Protein AF-A0A379XSC1-F1 (afdb_monomer)

Foldseek 3Di:
DDDDDDQDDDDPPPCSLVVQLVVQVVCVVVVDDAAAEDPDDDPFDQDPVGTHDPGDPRHHD

Structure (mmCIF, N/CA/C/O backbone):
data_AF-A0A379XSC1-F1
#
_entry.id   AF-A0A379XSC1-F1
#
loop_
_atom_site.group_PDB
_atom_site.id
_atom_site.type_symbol
_atom_site.label_atom_id
_atom_site.label_alt_id
_atom_site.label_comp_id
_atom_site.label_asym_id
_atom_site.label_entity_id
_atom_site.label_seq_id
_atom_site.pdbx_PDB_ins_code
_atom_site.Cartn_x
_atom_site.Cartn_y
_atom_site.Cartn_z
_atom_site.occupancy
_atom_site.B_iso_or_equiv
_atom_site.auth_seq_id
_atom_site.auth_comp_id
_atom_site.auth_asym_id
_atom_site.auth_atom_id
_atom_site.pdbx_PDB_model_num
ATOM 1 N N . MET A 1 1 ? -13.973 11.085 11.217 1.00 77.38 1 MET A N 1
ATOM 2 C CA . MET A 1 1 ? -12.720 11.646 10.657 1.00 77.38 1 MET A CA 1
ATOM 3 C C . MET A 1 1 ? -11.902 10.510 10.063 1.00 77.38 1 MET A C 1
ATOM 5 O O . MET A 1 1 ? -11.598 9.569 10.785 1.00 77.38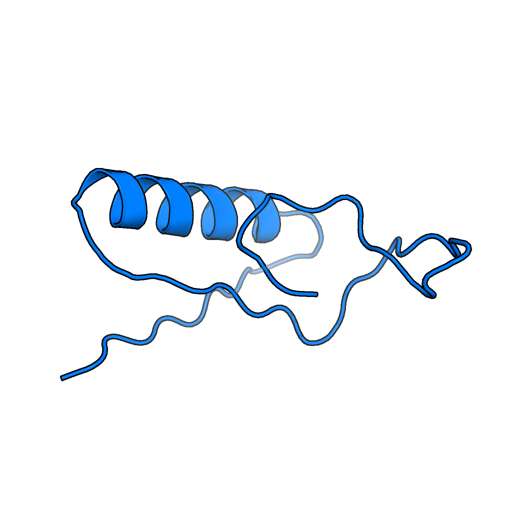 1 MET A O 1
ATOM 9 N N . THR A 1 2 ? -11.577 10.571 8.773 1.00 87.69 2 THR A N 1
ATOM 10 C CA . THR A 1 2 ? -10.818 9.518 8.074 1.00 87.69 2 THR A CA 1
ATOM 11 C C . THR A 1 2 ? -9.317 9.790 8.174 1.00 87.69 2 THR A C 1
ATOM 13 O O . THR A 1 2 ? -8.865 10.874 7.806 1.00 87.69 2 THR A O 1
ATOM 16 N N . LYS A 1 3 ? -8.538 8.816 8.661 1.00 90.88 3 LYS A N 1
ATOM 17 C CA . LYS A 1 3 ? -7.067 8.898 8.710 1.00 90.88 3 LYS A CA 1
ATOM 18 C C . LYS A 1 3 ? -6.485 8.544 7.337 1.00 90.88 3 LYS A C 1
ATOM 20 O O . LYS A 1 3 ? -6.962 7.609 6.700 1.00 90.88 3 LYS A O 1
ATOM 25 N N . ARG A 1 4 ? -5.472 9.286 6.879 1.00 93.56 4 ARG A N 1
ATOM 26 C CA . ARG A 1 4 ? -4.792 9.073 5.589 1.00 93.56 4 ARG A CA 1
ATOM 27 C C . ARG A 1 4 ? -3.285 9.058 5.804 1.00 93.56 4 ARG A C 1
ATOM 29 O O . ARG A 1 4 ? -2.766 9.926 6.499 1.00 93.56 4 ARG A O 1
ATOM 36 N N . TYR A 1 5 ? -2.614 8.088 5.196 1.00 93.88 5 TYR A N 1
ATOM 37 C CA . TYR A 1 5 ? -1.173 7.889 5.307 1.00 93.88 5 TYR A CA 1
ATOM 38 C C . TYR A 1 5 ? -0.572 7.754 3.911 1.00 93.88 5 TYR A C 1
ATOM 40 O O . TYR A 1 5 ? -1.162 7.106 3.048 1.00 93.88 5 TYR A O 1
ATOM 48 N N . PHE A 1 6 ? 0.600 8.352 3.700 1.00 94.56 6 PHE A N 1
ATOM 49 C CA . PHE A 1 6 ? 1.372 8.205 2.472 1.00 94.56 6 PHE A CA 1
ATOM 50 C C . PHE A 1 6 ? 2.662 7.446 2.778 1.00 94.56 6 PHE A C 1
ATOM 52 O O . PHE A 1 6 ? 3.469 7.896 3.591 1.00 94.56 6 PHE A O 1
ATOM 59 N N . VAL A 1 7 ? 2.837 6.282 2.151 1.00 92.81 7 VAL A N 1
ATOM 60 C CA . VAL A 1 7 ? 4.022 5.437 2.334 1.00 92.81 7 VAL A CA 1
ATOM 61 C C . VAL A 1 7 ? 5.004 5.725 1.204 1.00 92.81 7 VAL A C 1
ATOM 63 O O . VAL A 1 7 ? 4.772 5.354 0.055 1.00 92.81 7 VAL A O 1
ATOM 66 N N . THR A 1 8 ? 6.106 6.390 1.544 1.00 94.38 8 THR A N 1
ATOM 67 C CA . THR A 1 8 ? 7.234 6.643 0.639 1.00 94.38 8 THR A CA 1
ATOM 68 C C . THR A 1 8 ? 8.415 5.727 0.977 1.00 94.38 8 THR A C 1
ATOM 70 O O . THR A 1 8 ? 8.357 4.936 1.915 1.00 94.38 8 THR A O 1
ATOM 73 N N . GLY A 1 9 ? 9.488 5.792 0.198 1.00 91.88 9 GLY A N 1
ATOM 74 C CA . GLY A 1 9 ? 10.695 5.001 0.410 1.00 91.88 9 GLY A CA 1
ATOM 75 C C . GLY A 1 9 ? 11.849 5.571 -0.394 1.00 91.88 9 GLY A C 1
ATOM 76 O O . GLY A 1 9 ? 11.630 6.148 -1.456 1.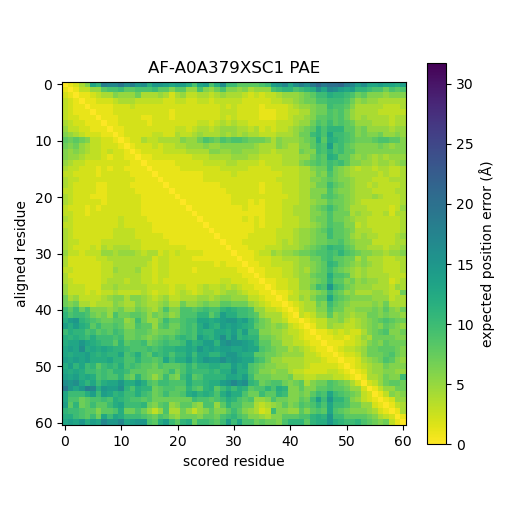00 91.88 9 GLY A O 1
ATOM 77 N N . THR A 1 10 ? 13.054 5.409 0.133 1.00 94.56 10 THR A N 1
ATOM 78 C CA . THR A 1 10 ? 14.283 6.023 -0.384 1.00 94.56 10 THR A CA 1
ATOM 79 C C . THR A 1 10 ? 14.754 5.431 -1.707 1.00 94.56 10 THR A C 1
ATOM 81 O O . THR A 1 10 ? 15.432 6.116 -2.459 1.00 94.56 10 THR A O 1
ATOM 84 N N . ASP A 1 11 ? 14.372 4.186 -1.994 1.00 90.94 11 ASP A N 1
ATOM 85 C CA . ASP A 1 11 ? 14.761 3.465 -3.205 1.00 90.94 11 ASP A CA 1
ATOM 86 C C . ASP A 1 11 ? 13.598 2.615 -3.744 1.00 90.94 11 ASP A C 1
ATOM 88 O O . ASP A 1 11 ? 12.572 2.405 -3.080 1.00 90.94 11 ASP A O 1
ATOM 92 N N . THR A 1 12 ? 13.742 2.123 -4.965 1.00 85.00 12 THR A N 1
ATOM 93 C CA . THR A 1 12 ? 12.977 1.009 -5.525 1.00 85.00 12 THR A CA 1
ATOM 94 C C . THR A 1 12 ? 13.192 -0.268 -4.705 1.00 85.00 12 THR A C 1
ATOM 96 O O . THR A 1 12 ? 14.174 -0.400 -3.989 1.00 85.00 12 THR A O 1
ATOM 99 N N . GLU A 1 13 ? 12.195 -1.159 -4.699 1.00 86.31 13 GLU A N 1
ATOM 100 C CA . GLU A 1 13 ? 12.258 -2.483 -4.039 1.00 86.31 13 GLU A CA 1
ATOM 101 C C . GLU A 1 13 ? 12.602 -2.525 -2.535 1.00 86.31 13 GLU A C 1
ATOM 103 O O . GLU A 1 13 ? 12.610 -3.594 -1.936 1.00 86.31 13 GLU 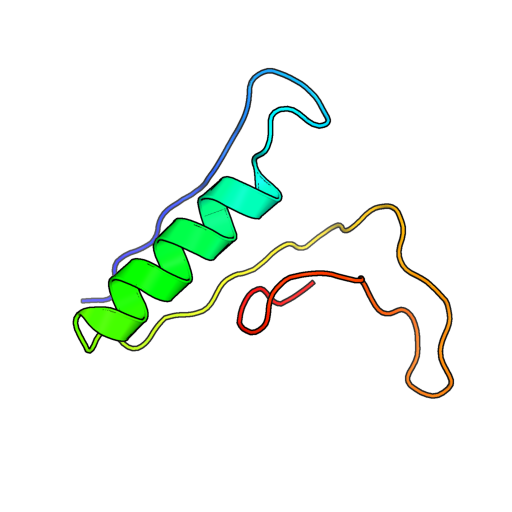A O 1
ATOM 108 N N . VAL A 1 14 ? 12.702 -1.374 -1.863 1.00 91.62 14 VAL A N 1
ATOM 109 C CA . VAL A 1 14 ? 12.953 -1.236 -0.413 1.00 91.62 14 VAL A CA 1
ATOM 110 C C . VAL A 1 14 ? 11.814 -1.766 0.486 1.00 91.62 14 VAL A C 1
ATOM 112 O O . VAL A 1 14 ? 11.751 -1.490 1.678 1.00 91.62 14 VAL A O 1
ATOM 115 N N . GLY A 1 15 ? 10.849 -2.497 -0.075 1.00 90.88 15 GLY A N 1
ATOM 116 C CA . GLY A 1 15 ? 9.766 -3.122 0.687 1.00 90.88 15 GLY A CA 1
ATOM 117 C C . GLY A 1 15 ? 8.533 -2.245 0.922 1.00 90.88 15 GLY A C 1
ATOM 118 O O . GLY A 1 15 ? 7.667 -2.628 1.704 1.00 90.88 15 GLY A O 1
ATOM 119 N N . LYS A 1 16 ? 8.380 -1.110 0.220 1.00 92.25 16 LYS A N 1
ATOM 120 C CA . LYS A 1 16 ? 7.195 -0.228 0.345 1.00 92.25 16 LYS A CA 1
ATOM 121 C C . LYS A 1 16 ? 5.865 -0.976 0.220 1.00 92.25 16 LYS A C 1
ATOM 123 O O . LYS A 1 16 ? 4.965 -0.756 1.020 1.00 92.25 16 LYS A O 1
ATOM 128 N N . THR A 1 17 ? 5.742 -1.861 -0.775 1.00 90.50 17 THR A N 1
ATOM 129 C CA . THR A 1 17 ? 4.521 -2.658 -0.972 1.00 90.50 17 THR A CA 1
ATOM 130 C C . THR A 1 17 ? 4.257 -3.526 0.259 1.00 90.50 17 THR A C 1
ATOM 132 O O . THR A 1 17 ? 3.167 -3.465 0.810 1.00 90.50 17 THR A O 1
ATOM 135 N N . VAL A 1 18 ? 5.261 -4.264 0.745 1.00 91.88 18 VAL A N 1
ATOM 136 C CA . VAL A 1 18 ? 5.136 -5.134 1.927 1.00 91.88 18 VAL A CA 1
ATOM 137 C C . VAL A 1 18 ? 4.737 -4.332 3.168 1.00 91.88 18 VAL A C 1
ATOM 139 O O . VAL A 1 18 ? 3.808 -4.722 3.873 1.00 91.88 18 VAL A O 1
ATOM 142 N N . ALA A 1 19 ? 5.374 -3.182 3.397 1.00 93.75 19 ALA A N 1
ATOM 143 C CA . ALA A 1 19 ? 5.058 -2.300 4.516 1.00 93.75 19 ALA A CA 1
ATOM 144 C C . ALA A 1 19 ? 3.612 -1.777 4.454 1.00 93.75 19 ALA A C 1
ATOM 146 O O . ALA A 1 19 ? 2.881 -1.877 5.439 1.00 93.75 19 ALA A O 1
ATOM 147 N N . SER A 1 20 ? 3.162 -1.286 3.294 1.00 93.88 20 SER A N 1
ATOM 148 C CA . SER A 1 20 ? 1.777 -0.835 3.095 1.00 93.88 20 SER A CA 1
ATOM 149 C C . SER A 1 20 ? 0.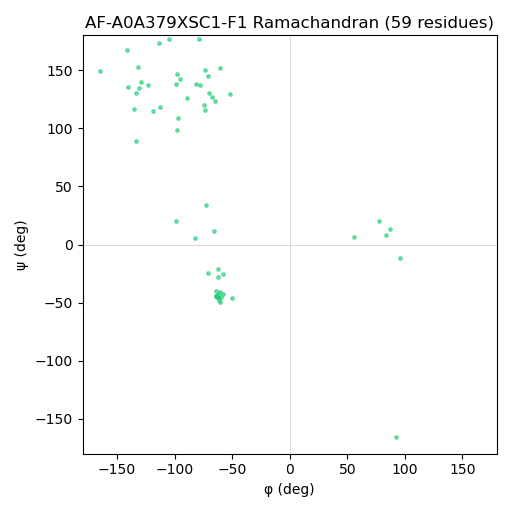767 -1.949 3.372 1.00 93.88 20 SER A C 1
ATOM 151 O O . SER A 1 20 ? -0.235 -1.727 4.049 1.00 93.88 20 SER A O 1
ATOM 153 N N . CYS A 1 21 ? 1.044 -3.164 2.904 1.00 92.69 21 CYS A N 1
ATOM 154 C CA . CYS A 1 21 ? 0.192 -4.326 3.138 1.00 92.69 21 CYS A CA 1
ATOM 155 C C . CYS A 1 21 ? 0.122 -4.693 4.624 1.00 92.69 21 CYS A C 1
ATOM 157 O O . CYS A 1 21 ? -0.967 -4.912 5.149 1.00 92.69 21 CYS A O 1
ATOM 159 N N . ALA A 1 22 ? 1.261 -4.702 5.321 1.00 94.19 22 ALA A N 1
ATOM 160 C CA . ALA A 1 22 ? 1.315 -4.972 6.754 1.00 94.19 22 ALA A CA 1
ATOM 161 C C . ALA A 1 22 ? 0.515 -3.936 7.561 1.00 94.19 22 ALA A C 1
ATOM 163 O O . ALA A 1 22 ? -0.223 -4.306 8.473 1.00 94.19 22 ALA A O 1
ATOM 164 N N . LEU A 1 23 ? 0.595 -2.653 7.189 1.00 94.19 23 LEU A N 1
ATOM 165 C CA . LEU A 1 23 ? -0.191 -1.586 7.814 1.00 94.19 23 LEU A CA 1
ATOM 166 C C . LEU A 1 23 ? -1.699 -1.793 7.623 1.00 94.19 23 LEU A C 1
ATOM 168 O O . LEU A 1 23 ? -2.453 -1.679 8.588 1.00 94.19 23 LEU A O 1
ATOM 172 N N . LEU A 1 24 ? -2.142 -2.136 6.409 1.00 93.75 24 LEU A N 1
ATOM 173 C CA . LEU A 1 24 ? -3.556 -2.409 6.118 1.00 93.75 24 LEU A CA 1
ATOM 174 C C . LEU A 1 24 ? -4.066 -3.635 6.880 1.00 93.75 24 LEU A C 1
ATOM 176 O O . LEU A 1 24 ? -5.136 -3.589 7.487 1.00 93.75 24 LEU A O 1
ATOM 180 N N . GLN A 1 25 ? -3.287 -4.718 6.907 1.00 93.56 25 GLN A N 1
ATOM 181 C CA . GLN A 1 25 ? -3.630 -5.924 7.662 1.00 93.56 25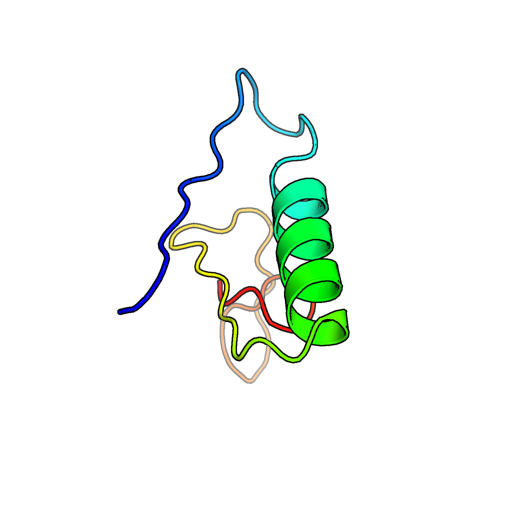 GLN A CA 1
ATOM 182 C C . GLN A 1 25 ? -3.714 -5.643 9.165 1.00 93.56 25 GLN A C 1
ATOM 184 O O . GLN A 1 25 ? -4.672 -6.063 9.812 1.00 93.56 25 GLN A O 1
ATOM 189 N N . ALA A 1 26 ? -2.751 -4.909 9.729 1.00 94.50 26 ALA A N 1
ATOM 190 C CA . ALA A 1 26 ? -2.757 -4.537 11.140 1.00 94.50 26 ALA A CA 1
ATOM 191 C C . ALA A 1 26 ? -3.964 -3.654 11.486 1.00 94.50 26 ALA A C 1
ATOM 193 O O . ALA A 1 26 ? -4.662 -3.919 12.461 1.00 94.50 26 ALA A O 1
ATOM 194 N N . ALA A 1 27 ? -4.261 -2.648 10.663 1.00 93.62 27 ALA A N 1
ATOM 195 C CA . ALA A 1 27 ? -5.413 -1.782 10.873 1.00 93.62 27 ALA A CA 1
ATOM 196 C C . ALA A 1 27 ? -6.740 -2.553 10.758 1.00 93.62 27 ALA A C 1
ATOM 198 O O . ALA A 1 27 ? -7.628 -2.375 11.590 1.00 93.62 27 ALA A O 1
ATOM 199 N N . THR A 1 28 ? -6.844 -3.472 9.799 1.00 93.06 28 THR A N 1
ATOM 200 C CA . THR A 1 28 ? -8.014 -4.349 9.652 1.00 93.06 28 THR A CA 1
ATOM 201 C C . THR A 1 28 ? -8.193 -5.250 10.877 1.00 93.06 28 THR A C 1
ATOM 203 O O . THR A 1 28 ? -9.300 -5.368 11.394 1.00 93.06 28 THR A O 1
ATOM 206 N N . ARG A 1 29 ? -7.106 -5.826 11.416 1.00 95.12 29 ARG A N 1
ATOM 207 C CA . ARG A 1 29 ? -7.129 -6.624 12.662 1.00 95.12 29 ARG A CA 1
ATOM 208 C C . ARG A 1 29 ? -7.559 -5.818 13.888 1.00 95.12 29 ARG A C 1
ATOM 210 O O . ARG A 1 29 ? -8.120 -6.384 14.816 1.00 95.12 29 ARG A O 1
ATOM 217 N N . LEU A 1 30 ? -7.320 -4.510 13.883 1.00 95.56 30 LEU A N 1
ATOM 218 C CA . LEU A 1 30 ? -7.791 -3.583 14.914 1.00 95.56 30 LEU A CA 1
ATOM 219 C C . LEU A 1 30 ? -9.249 -3.129 14.698 1.00 95.56 30 LEU A C 1
ATOM 221 O O . LEU A 1 30 ? -9.730 -2.266 15.428 1.00 95.56 30 LEU A O 1
ATOM 225 N N . GLY A 1 31 ? -9.954 -3.682 13.705 1.00 95.56 31 GLY A N 1
ATOM 226 C CA . GLY A 1 31 ? -11.351 -3.365 13.404 1.00 95.56 31 GLY A CA 1
ATOM 227 C C . GLY A 1 31 ? -11.549 -2.115 12.545 1.00 95.56 31 GLY A C 1
ATOM 228 O O . GLY A 1 31 ? -12.685 -1.682 12.352 1.00 95.56 31 GLY A O 1
ATOM 229 N N . TYR A 1 32 ? -10.478 -1.519 12.008 1.00 94.00 32 TYR A N 1
ATOM 230 C CA . TYR A 1 32 ? -10.608 -0.375 11.110 1.00 94.00 32 TYR A CA 1
ATOM 231 C C . TYR A 1 32 ? -11.014 -0.814 9.702 1.00 94.00 32 TYR A C 1
ATOM 233 O O . TYR A 1 32 ? -10.441 -1.735 9.124 1.00 94.00 32 TYR A O 1
ATOM 241 N N . GLN A 1 33 ? -11.950 -0.074 9.110 1.00 92.88 33 GLN A N 1
ATOM 242 C CA . GLN A 1 33 ? -12.197 -0.119 7.671 1.00 92.88 33 GLN A CA 1
ATOM 243 C C . GLN A 1 33 ? -11.050 0.603 6.961 1.00 92.88 33 GLN A C 1
ATOM 245 O O . GLN A 1 33 ? -10.842 1.800 7.177 1.00 92.88 33 GLN A O 1
ATOM 250 N N . THR A 1 34 ? -10.278 -0.122 6.152 1.00 92.31 34 THR A N 1
ATOM 251 C CA . THR A 1 34 ? -9.091 0.418 5.478 1.00 92.31 34 THR A CA 1
ATOM 252 C C . THR A 1 34 ? -9.062 0.070 4.00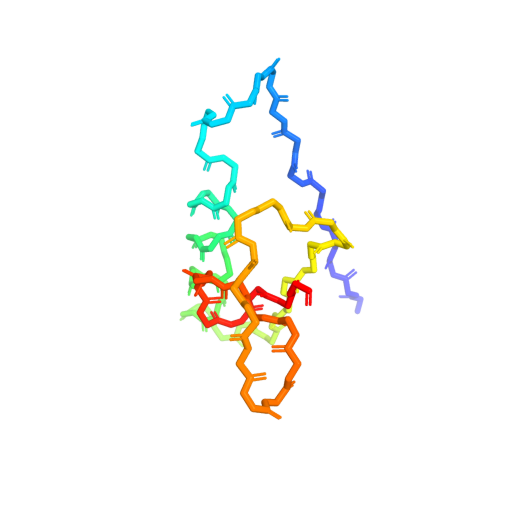0 1.00 92.31 34 THR A C 1
ATOM 254 O O . THR A 1 34 ? -9.623 -0.934 3.573 1.00 92.31 34 THR A O 1
ATOM 257 N N . VAL A 1 35 ? -8.400 0.924 3.222 1.00 91.25 35 VAL A N 1
ATOM 258 C CA . VAL A 1 35 ? -8.149 0.714 1.797 1.00 91.25 35 VAL A CA 1
ATOM 259 C C . VAL A 1 35 ? -6.740 1.194 1.472 1.00 91.25 35 VAL A C 1
ATOM 261 O O . VAL A 1 35 ? -6.311 2.250 1.944 1.00 91.25 35 VAL A O 1
ATOM 264 N N . GLY A 1 36 ? -6.008 0.406 0.692 1.00 90.94 36 GLY A N 1
ATOM 265 C CA . GLY A 1 36 ? -4.743 0.806 0.093 1.00 90.94 36 GLY A CA 1
ATOM 266 C C . GLY A 1 36 ? -4.940 1.264 -1.344 1.00 90.94 36 GLY A C 1
ATOM 267 O O . GLY A 1 36 ? -5.763 0.701 -2.060 1.00 90.94 36 GLY A O 1
ATOM 268 N N . TYR A 1 37 ? -4.141 2.237 -1.778 1.00 89.12 37 TYR A N 1
ATOM 269 C CA . TYR A 1 37 ? -4.120 2.704 -3.162 1.00 89.12 37 TYR A CA 1
ATOM 270 C C . TYR A 1 37 ? -2.684 2.830 -3.677 1.00 89.12 37 TYR A C 1
ATOM 272 O O . TYR A 1 37 ? -1.835 3.437 -3.019 1.00 89.12 37 TYR A O 1
ATOM 280 N N . LYS A 1 38 ? -2.417 2.263 -4.853 1.00 87.44 38 LYS A N 1
ATOM 281 C CA . LYS A 1 38 ? -1.135 2.299 -5.554 1.00 87.44 38 LYS A CA 1
ATOM 282 C C . LYS A 1 38 ? -1.384 2.657 -7.029 1.00 87.44 38 LYS A C 1
ATOM 284 O O . LYS A 1 38 ? -1.499 1.753 -7.839 1.00 87.44 38 LYS A O 1
ATOM 289 N N . PRO A 1 39 ? -1.400 3.950 -7.400 1.00 80.25 39 PRO A N 1
ATOM 290 C CA . PRO A 1 39 ? -1.823 4.405 -8.734 1.00 80.25 39 PRO A CA 1
ATOM 291 C C . PRO A 1 39 ? -0.966 3.883 -9.894 1.00 80.25 39 PRO A C 1
ATOM 293 O O . PRO A 1 39 ? -1.378 3.947 -11.046 1.00 80.25 39 PRO A O 1
ATOM 296 N N . VAL A 1 40 ? 0.265 3.456 -9.604 1.00 80.44 40 VAL A N 1
ATOM 297 C CA . VAL A 1 40 ? 1.197 2.929 -10.597 1.00 80.44 40 VAL A CA 1
ATOM 298 C C . VAL A 1 40 ? 1.837 1.669 -10.028 1.00 80.44 40 VAL A C 1
ATOM 300 O O . VAL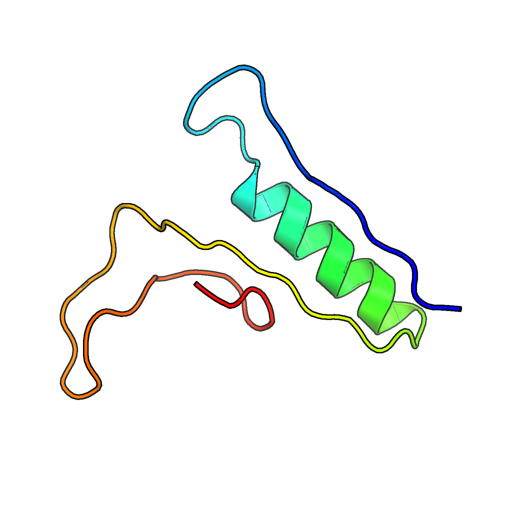 A 1 40 ? 2.551 1.714 -9.018 1.00 80.44 40 VAL A O 1
ATOM 303 N N . ALA A 1 41 ? 1.589 0.538 -10.684 1.00 79.12 41 ALA A N 1
ATOM 304 C CA . ALA A 1 41 ? 2.174 -0.751 -10.346 1.00 79.12 41 ALA A CA 1
ATOM 305 C C . ALA A 1 41 ? 3.009 -1.295 -11.515 1.00 79.12 41 ALA A C 1
ATOM 307 O O . ALA A 1 41 ? 2.491 -1.612 -12.585 1.00 79.12 41 ALA A O 1
ATOM 308 N N . SER A 1 42 ? 4.319 -1.412 -11.293 1.00 75.56 42 SER A N 1
ATOM 309 C CA . SER A 1 42 ? 5.231 -2.158 -12.163 1.00 75.56 42 SER A CA 1
ATOM 310 C C . SER A 1 42 ? 5.036 -3.666 -11.983 1.00 75.56 42 SER A C 1
ATOM 312 O O . SER A 1 42 ? 4.713 -4.103 -10.880 1.00 75.56 42 SER A O 1
ATOM 314 N N . GLY A 1 43 ? 5.282 -4.454 -13.034 1.00 73.88 43 GLY A N 1
ATOM 315 C CA . GLY A 1 43 ? 5.128 -5.916 -12.983 1.00 73.88 43 GLY A CA 1
ATOM 316 C C . GLY A 1 43 ? 3.677 -6.394 -13.072 1.00 73.88 43 GLY A C 1
ATOM 317 O O . GLY A 1 43 ? 3.378 -7.508 -12.657 1.00 73.88 43 GLY A O 1
ATOM 318 N N . SER A 1 44 ? 2.776 -5.552 -13.588 1.00 78.62 44 SER A N 1
ATOM 319 C CA . SER A 1 44 ? 1.400 -5.964 -13.860 1.00 78.62 44 SER A CA 1
ATOM 320 C C . SER A 1 44 ? 1.367 -6.945 -15.033 1.00 78.62 44 SER A 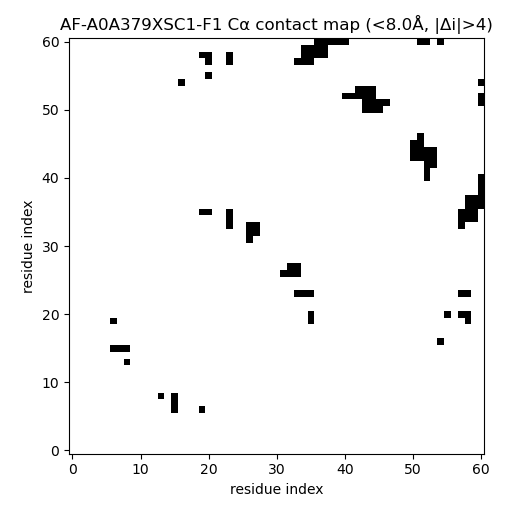C 1
ATOM 322 O O . SER A 1 44 ? 1.935 -6.672 -16.091 1.00 78.62 44 SER A O 1
ATOM 324 N N . GLU A 1 45 ? 0.682 -8.067 -14.851 1.00 81.38 45 GLU A N 1
ATOM 325 C CA . GLU A 1 45 ? 0.476 -9.086 -15.873 1.00 81.38 45 GLU A CA 1
ATOM 326 C C . GLU A 1 45 ? -0.865 -8.865 -16.572 1.00 81.38 45 GLU A C 1
ATOM 328 O O . GLU A 1 45 ? -1.860 -8.478 -15.951 1.00 81.38 45 GLU A O 1
ATOM 333 N N . MET A 1 46 ? -0.905 -9.098 -17.884 1.00 84.00 46 MET A N 1
ATOM 334 C CA . MET A 1 46 ? -2.162 -9.061 -18.622 1.00 84.00 46 MET A CA 1
ATOM 335 C C . MET A 1 46 ? -2.963 -10.325 -18.311 1.00 84.00 46 MET A C 1
ATOM 337 O O . MET A 1 46 ? -2.521 -11.435 -18.595 1.00 84.00 46 MET A O 1
ATOM 341 N N . THR A 1 47 ? -4.157 -10.143 -17.761 1.00 85.44 47 THR A N 1
ATOM 342 C CA . THR A 1 47 ? -5.135 -11.212 -17.539 1.00 85.44 47 THR A CA 1
ATOM 343 C C . THR A 1 47 ? -6.357 -10.989 -18.427 1.00 85.44 47 THR A C 1
ATOM 345 O O . THR A 1 47 ? -6.495 -9.940 -19.059 1.00 85.44 47 THR A O 1
ATOM 348 N N . THR A 1 48 ? -7.284 -11.947 -18.451 1.00 86.56 48 THR A N 1
ATOM 349 C CA . THR A 1 48 ? -8.586 -11.789 -19.125 1.00 86.56 48 THR A CA 1
ATOM 350 C C . THR A 1 48 ? -9.387 -10.599 -18.595 1.00 86.56 48 THR A C 1
ATOM 352 O O . THR A 1 48 ? -10.173 -10.019 -19.336 1.00 86.56 48 THR A O 1
ATOM 355 N N . ASP A 1 49 ? -9.133 -10.187 -17.350 1.00 83.25 49 ASP A N 1
ATOM 356 C CA . ASP A 1 49 ? -9.804 -9.065 -16.692 1.00 83.25 49 ASP A CA 1
ATOM 357 C C . ASP A 1 49 ? -8.970 -7.770 -16.740 1.00 83.25 49 ASP A C 1
ATOM 359 O O . ASP A 1 49 ? -9.159 -6.881 -15.901 1.00 83.25 49 ASP A O 1
ATOM 363 N N . GLY A 1 50 ? -8.011 -7.678 -17.668 1.00 81.81 50 GLY A N 1
ATOM 364 C CA . GLY A 1 50 ? -7.092 -6.550 -17.832 1.00 81.81 50 GLY A CA 1
ATOM 365 C C . GLY A 1 50 ? -5.771 -6.707 -17.073 1.00 81.81 50 GLY A C 1
ATOM 366 O O . GLY A 1 50 ? -5.416 -7.797 -16.620 1.00 81.81 50 GLY A O 1
ATOM 367 N N . LEU A 1 51 ? -5.020 -5.609 -16.944 1.00 78.06 51 LEU A N 1
ATOM 368 C CA . LEU A 1 51 ? -3.754 -5.588 -16.203 1.00 78.06 51 LEU A CA 1
ATOM 369 C C . LEU A 1 51 ? -4.003 -5.851 -14.713 1.00 78.06 51 LEU A C 1
ATOM 371 O O . LEU A 1 51 ? -4.764 -5.131 -14.064 1.00 78.06 51 LEU A O 1
ATOM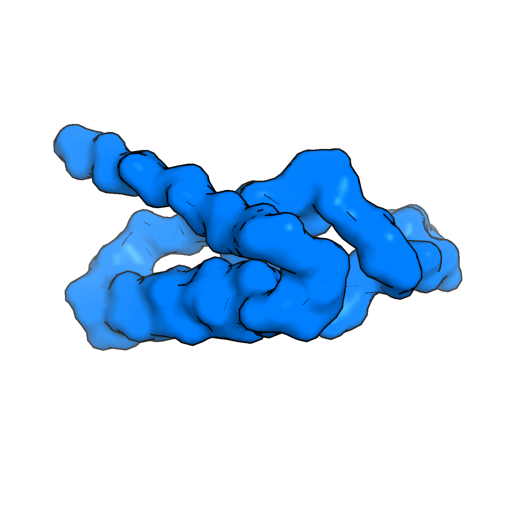 375 N N . ARG A 1 52 ? -3.348 -6.874 -14.163 1.00 80.62 52 ARG A N 1
ATOM 376 C CA . ARG A 1 52 ? -3.421 -7.241 -12.746 1.00 80.62 52 ARG A CA 1
ATOM 377 C C . ARG A 1 52 ? -2.039 -7.243 -12.128 1.00 80.62 52 ARG A C 1
ATOM 379 O O . ARG A 1 52 ? -1.087 -7.759 -12.696 1.00 80.62 52 ARG A O 1
ATOM 386 N N . ASN A 1 53 ? -1.949 -6.691 -10.928 1.00 74.25 53 ASN A N 1
ATOM 387 C CA . ASN A 1 53 ? -0.732 -6.717 -10.133 1.00 74.25 53 ASN A CA 1
ATOM 388 C C . ASN A 1 53 ? -0.817 -7.845 -9.092 1.00 74.25 53 ASN A C 1
ATOM 390 O O . ASN A 1 53 ? -1.841 -7.980 -8.421 1.00 74.25 53 ASN A O 1
ATOM 394 N N . SER A 1 54 ? 0.267 -8.595 -8.890 1.00 67.50 54 SER A N 1
ATOM 395 C CA . SER A 1 54 ? 0.399 -9.701 -7.919 1.00 67.50 54 SER A CA 1
ATOM 396 C C . SER A 1 54 ? 0.492 -9.234 -6.448 1.00 67.50 54 SER A C 1
ATOM 398 O O . SER A 1 54 ? 1.185 -9.813 -5.615 1.00 67.50 54 SER A O 1
ATOM 400 N N . GLY A 1 55 ? -0.202 -8.143 -6.113 1.00 67.31 55 GLY A N 1
ATOM 401 C CA . GLY A 1 55 ? -0.159 -7.482 -4.810 1.00 67.31 55 GLY A CA 1
ATOM 402 C C . GLY A 1 55 ? -0.996 -8.153 -3.715 1.00 67.31 55 GLY A C 1
ATOM 403 O O . GLY A 1 55 ? -1.710 -9.128 -3.926 1.00 67.31 55 GLY A O 1
ATOM 404 N N . CYS A 1 56 ? -0.921 -7.595 -2.506 1.00 69.25 56 CYS A N 1
ATOM 405 C CA . CYS A 1 56 ? -1.720 -8.056 -1.370 1.00 69.25 56 CYS A CA 1
ATOM 406 C C . CYS A 1 56 ? -3.206 -7.694 -1.533 1.00 69.25 56 CYS A C 1
ATOM 408 O O . CYS A 1 56 ? -3.512 -6.573 -1.954 1.00 69.25 56 CYS A O 1
ATOM 410 N N . PRO A 1 57 ? -4.127 -8.556 -1.067 1.00 63.94 57 PRO A N 1
ATOM 411 C CA . PRO A 1 57 ? -5.535 -8.206 -0.911 1.00 63.94 57 PRO A CA 1
ATOM 412 C C . PRO A 1 57 ? -5.711 -6.914 -0.095 1.00 63.94 57 PRO A C 1
ATOM 414 O O . PRO A 1 57 ? -5.130 -6.772 0.983 1.00 63.94 57 PRO A O 1
ATOM 417 N N . GLY A 1 58 ? -6.494 -5.966 -0.618 1.00 70.25 58 GLY A N 1
ATOM 418 C CA . GLY A 1 58 ? -6.791 -4.676 0.026 1.00 70.25 58 GLY A CA 1
ATOM 419 C C . GLY A 1 58 ? -5.918 -3.493 -0.413 1.00 70.25 58 GLY A C 1
ATOM 420 O O . GLY A 1 58 ? -6.272 -2.350 -0.121 1.00 70.25 58 GLY A O 1
ATOM 421 N N . LEU A 1 59 ? -4.821 -3.729 -1.142 1.00 74.19 59 LEU A N 1
ATOM 422 C CA . LEU A 1 59 ? -4.059 -2.679 -1.823 1.00 74.19 59 LEU A CA 1
ATOM 423 C C . LEU A 1 59 ? -4.491 -2.630 -3.292 1.00 74.19 59 LEU A C 1
ATOM 425 O O . LEU A 1 59 ? -4.030 -3.436 -4.097 1.00 74.19 59 LEU A O 1
ATOM 429 N N . ALA A 1 60 ? -5.385 -1.700 -3.630 1.00 71.50 60 ALA A N 1
ATOM 430 C CA . ALA A 1 60 ? -5.793 -1.481 -5.012 1.00 71.50 60 ALA A CA 1
ATOM 431 C C . ALA A 1 60 ? -4.607 -0.924 -5.809 1.00 71.50 60 ALA A C 1
ATOM 433 O O . ALA A 1 60 ? -3.982 0.051 -5.381 1.00 71.50 60 ALA A O 1
ATOM 434 N N . ALA A 1 61 ? -4.299 -1.577 -6.926 1.00 65.06 61 ALA A N 1
ATOM 435 C CA . ALA A 1 61 ? -3.354 -1.118 -7.936 1.00 65.06 61 ALA A CA 1
ATOM 436 C C . ALA A 1 61 ? -4.126 -0.533 -9.119 1.00 65.06 61 ALA A C 1
ATOM 438 O O . ALA A 1 61 ? -5.204 -1.097 -9.422 1.00 65.06 61 ALA A O 1
#

InterPro domains:
  IPR004472 Dethiobiotin synthase BioD [PTHR43210] (1-47)
  IPR027417 P-loop containing nucleoside triphosphate hydrolase [G3DSA:3.40.50.300] (2-60)
  IPR027417 P-loop containing nucleoside triphosphate hydrolase [SSF52540] (1-55)

pLDDT: mean 85.98, std 9.03, range [63.94, 95.56]

Mean predicted aligned error: 5.33 Å

Nearest PDB structures (foldseek):
  2ezv-assembly1_A-2  TM=4.607E-01  e=7.179E+00  unclassified

Organism: NCBI:txid59207

Radius of gyration: 12.7 Å; Cα contacts (8 Å, |Δi|>4): 56; chains: 1; bounding box: 28×23×34 Å

Sequence (61 aa):
MTKRYFVTGTDTEVGKTVASCALLQAATRLGYQTVGYKPVASGSEMTTDGLRNSGCPGLAA

Solvent-accessible surface area (backbone atoms only — not comparable to full-atom values): 4195 Å² total; per-residue (Å²): 138,87,88,84,86,84,89,75,71,97,55,82,90,76,44,58,68,61,52,53,45,51,52,48,52,52,40,41,75,72,72,44,93,74,79,41,84,36,96,74,66,85,82,50,44,82,48,98,89,42,77,41,66,94,64,57,93,64,48,46,102

Secondary structure (DSSP, 8-state):
---------SSTTSSHHHHHHHHHHHHHHTT----EE-S--TTPEEETTEEE----TTEE-